Protein AF-V5GIN5-F1 (afdb_monomer_lite)

Radius of gyration: 15.46 Å; chains: 1; bounding box: 40×35×43 Å

Secondary structure (DSSP, 8-state):
------------SS-----TT-SS-SSSS---HHHHTT--SEEE----S-S--SSSTT--EEEEEEEEEEETTEEEEEEEEESSTTSPPEEEEEEEEEEPPTTSSSS---EEEE-

Sequence (115 aa):
MAGQLSTISNMILGAIIIFPEAHSKPVQGNYDASIELGITTRFYLKYRSYRDDHSVRDAKYCVSLLVIHNNFGTREAILRYKSTLASNYINKQVKIRPHHQRGTPGTINNMMSIN

InterPro domains:
  IPR002970 Tick histamine-binding protein [PF02098] (40-114)
  IPR012674 Calycin [G3DSA:2.40.128.20] (26-115)
  IPR012674 Calycin [SSF50814] (20-113)

pLDDT: mean 72.18, std 21.39, range [25.86, 96.5]

Organism: Ixodes ricinus (NCBI:txid34613)

Structure (mmCIF, N/CA/C/O backbone):
data_AF-V5GIN5-F1
#
_entry.id   AF-V5GIN5-F1
#
loop_
_atom_site.group_PDB
_atom_site.id
_atom_site.type_symbol
_atom_site.label_atom_id
_atom_site.label_alt_id
_atom_site.label_comp_id
_atom_site.label_asym_id
_atom_site.label_entity_id
_atom_site.label_seq_id
_atom_site.pdbx_PDB_ins_code
_atom_site.Cartn_x
_atom_site.Cartn_y
_atom_site.Cartn_z
_atom_site.occupancy
_atom_site.B_iso_or_equiv
_atom_site.auth_seq_id
_atom_site.auth_comp_id
_atom_site.auth_asym_id
_atom_site.auth_atom_id
_atom_site.pdbx_PDB_model_num
ATOM 1 N N . MET A 1 1 ? -24.639 24.488 -24.174 1.00 34.97 1 MET A N 1
ATOM 2 C CA . MET A 1 1 ? -24.719 23.016 -24.283 1.00 34.97 1 MET A CA 1
ATOM 3 C C . MET A 1 1 ? -23.342 22.454 -23.966 1.00 34.97 1 MET A C 1
ATOM 5 O O . MET A 1 1 ? -22.496 22.398 -24.844 1.00 34.97 1 MET A O 1
ATOM 9 N N . ALA A 1 2 ? -23.077 22.181 -22.687 1.00 31.59 2 ALA A N 1
ATOM 10 C CA . ALA A 1 2 ? -21.790 21.676 -22.215 1.00 31.59 2 ALA A CA 1
ATOM 11 C C . ALA A 1 2 ? -21.902 20.156 -22.079 1.00 31.59 2 ALA A C 1
ATOM 13 O O . ALA A 1 2 ? -22.651 19.659 -21.239 1.00 31.59 2 ALA A O 1
ATOM 14 N N . GLY A 1 3 ? -21.242 19.447 -22.993 1.00 25.86 3 GLY A N 1
ATOM 15 C CA . GLY A 1 3 ? -21.274 17.996 -23.087 1.00 25.86 3 GLY A CA 1
ATOM 16 C C . GLY A 1 3 ? -20.758 17.330 -21.816 1.00 25.86 3 GLY A C 1
ATOM 17 O O . GLY A 1 3 ? -19.733 17.716 -21.256 1.00 25.86 3 GLY A O 1
ATOM 18 N N . GLN A 1 4 ? -21.498 16.313 -21.388 1.00 34.94 4 GLN A N 1
ATOM 19 C CA . GLN A 1 4 ? -21.103 15.340 -20.385 1.00 34.94 4 GLN A CA 1
ATOM 20 C C . GLN A 1 4 ? -19.725 14.756 -20.722 1.00 34.94 4 GLN A C 1
ATOM 22 O O . GLN A 1 4 ? -19.569 14.073 -21.730 1.00 34.94 4 GLN A O 1
ATOM 27 N N . LEU A 1 5 ? -18.756 14.938 -19.827 1.00 28.38 5 LEU A N 1
ATOM 28 C CA . LEU A 1 5 ? -17.601 14.048 -19.703 1.00 28.38 5 LEU A CA 1
ATOM 29 C C . LEU A 1 5 ? -17.812 13.171 -18.468 1.00 28.38 5 LEU A C 1
ATOM 31 O O . LEU A 1 5 ? -17.149 13.285 -17.442 1.00 28.38 5 LEU A O 1
ATOM 35 N N . SER A 1 6 ? -18.807 12.292 -18.591 1.00 35.41 6 SER A N 1
ATOM 36 C CA . SER A 1 6 ? -18.846 11.026 -17.869 1.00 35.41 6 SER A CA 1
ATOM 37 C C . SER A 1 6 ? -17.748 10.149 -18.459 1.00 35.41 6 SER A C 1
ATOM 39 O O . SER A 1 6 ? -17.949 9.533 -19.506 1.00 35.41 6 SER A O 1
ATOM 41 N N . THR A 1 7 ? -16.556 10.131 -17.863 1.00 29.67 7 THR A N 1
ATOM 42 C CA . THR A 1 7 ? -15.606 9.033 -18.086 1.00 29.67 7 THR A CA 1
ATOM 43 C C . THR A 1 7 ? -14.515 9.004 -17.008 1.00 29.67 7 THR A C 1
ATOM 45 O O . THR A 1 7 ? -13.645 9.862 -16.946 1.00 29.67 7 THR A O 1
ATOM 48 N N . ILE A 1 8 ? -14.540 7.904 -16.248 1.00 30.53 8 ILE A N 1
ATOM 49 C CA . ILE A 1 8 ? -13.395 7.226 -15.618 1.00 30.53 8 ILE A CA 1
ATOM 50 C C . ILE A 1 8 ? -12.957 7.761 -14.244 1.00 30.53 8 ILE A C 1
ATOM 52 O O . ILE A 1 8 ? -12.270 8.764 -14.094 1.00 30.53 8 ILE A O 1
ATOM 56 N N . SER A 1 9 ? -13.312 6.961 -13.236 1.00 30.72 9 SER A N 1
ATOM 57 C CA . SER A 1 9 ? -12.676 6.815 -11.926 1.00 30.72 9 SER A CA 1
ATOM 58 C C . SER A 1 9 ? -11.141 6.953 -11.973 1.00 30.72 9 SER A C 1
ATOM 60 O O . SER A 1 9 ? -10.429 5.966 -12.141 1.00 30.72 9 SER A O 1
ATOM 62 N N . ASN A 1 10 ? -10.630 8.167 -11.760 1.00 32.19 10 ASN A N 1
ATOM 63 C CA . ASN A 1 10 ? -9.223 8.449 -11.458 1.00 32.19 10 ASN A CA 1
ATOM 64 C C . ASN A 1 10 ? -9.063 8.620 -9.941 1.00 32.19 10 ASN A C 1
ATOM 66 O O . ASN A 1 10 ? -8.816 9.715 -9.441 1.00 32.19 10 ASN A O 1
ATOM 70 N N . MET A 1 11 ? -9.261 7.545 -9.182 1.00 37.16 11 MET A N 1
ATOM 71 C CA . MET A 1 11 ? -8.879 7.521 -7.772 1.00 37.16 11 MET A CA 1
ATOM 72 C C . MET A 1 11 ? -7.474 6.951 -7.669 1.00 37.16 11 MET A C 1
ATOM 74 O O . MET A 1 11 ? -7.302 5.746 -7.773 1.00 37.16 11 MET A O 1
ATOM 78 N N . ILE A 1 12 ? -6.497 7.849 -7.546 1.00 41.59 12 ILE A N 1
ATOM 79 C CA . ILE A 1 12 ? -5.364 7.831 -6.604 1.00 41.59 12 ILE A CA 1
ATOM 80 C C . ILE A 1 12 ? -4.649 9.173 -6.831 1.00 41.59 12 ILE A C 1
ATOM 82 O O . ILE A 1 12 ? -3.698 9.308 -7.590 1.00 41.59 12 ILE A O 1
ATOM 86 N N . LEU A 1 13 ? -5.179 10.216 -6.201 1.00 35.31 13 LEU A N 1
ATOM 87 C CA . LEU A 1 13 ? -4.476 11.472 -5.962 1.00 35.31 13 LEU A CA 1
ATOM 88 C C . LEU A 1 13 ? -4.643 11.737 -4.469 1.00 35.31 13 LEU A C 1
ATOM 90 O O . LEU A 1 13 ? -5.718 12.142 -4.037 1.00 35.31 13 LEU A O 1
ATOM 94 N N . GLY A 1 14 ? -3.609 11.436 -3.675 1.00 32.50 14 GLY A N 1
ATOM 95 C CA . GLY A 1 14 ? -3.537 11.955 -2.307 1.00 32.50 14 GLY A CA 1
ATOM 96 C C . GLY A 1 14 ? -3.019 11.060 -1.184 1.00 32.50 14 GLY A C 1
ATOM 97 O O . GLY A 1 14 ? -2.912 11.543 -0.059 1.00 32.50 14 GLY A O 1
ATOM 98 N N . ALA A 1 15 ? -2.677 9.795 -1.421 1.00 39.19 15 ALA A N 1
ATOM 99 C CA . ALA A 1 15 ? -1.990 8.997 -0.406 1.00 39.19 15 ALA A CA 1
ATOM 100 C C . ALA A 1 15 ? -0.494 8.955 -0.728 1.00 39.19 15 ALA A C 1
ATOM 102 O O . ALA A 1 15 ? -0.050 8.130 -1.521 1.00 39.19 15 ALA A O 1
ATOM 103 N N . ILE A 1 16 ? 0.296 9.833 -0.102 1.00 38.84 16 ILE A N 1
ATOM 104 C CA . ILE A 1 16 ? 1.738 9.592 -0.006 1.00 38.84 16 ILE A CA 1
ATOM 105 C C . ILE A 1 16 ? 1.904 8.440 0.992 1.00 38.84 16 ILE A C 1
ATOM 107 O O . ILE A 1 16 ? 2.050 8.659 2.194 1.00 38.84 16 ILE A O 1
ATOM 111 N N . ILE A 1 17 ? 1.842 7.194 0.515 1.00 42.34 17 ILE A N 1
ATOM 112 C CA . ILE A 1 17 ? 2.418 6.081 1.270 1.00 42.34 17 ILE A CA 1
ATOM 113 C C . ILE A 1 17 ? 3.923 6.334 1.230 1.00 42.34 17 ILE A C 1
ATOM 115 O O . ILE A 1 17 ? 4.592 6.003 0.257 1.00 42.34 17 ILE A O 1
ATOM 119 N N . ILE A 1 18 ? 4.446 7.012 2.252 1.00 39.84 18 ILE A N 1
ATOM 120 C CA . ILE A 1 18 ? 5.888 7.134 2.437 1.00 39.84 18 ILE A CA 1
ATOM 121 C C . ILE A 1 18 ? 6.368 5.743 2.836 1.00 39.84 18 ILE A C 1
ATOM 123 O O . ILE A 1 18 ? 6.253 5.338 3.995 1.00 39.84 18 ILE A O 1
ATOM 127 N N . PHE A 1 19 ? 6.862 5.001 1.849 1.00 42.69 19 PHE A N 1
ATOM 128 C CA . PHE A 1 19 ? 7.749 3.874 2.074 1.00 42.69 19 PHE A CA 1
ATOM 129 C C . PHE A 1 19 ? 8.893 4.410 2.964 1.00 42.69 19 PHE A C 1
ATOM 131 O O . PHE A 1 19 ? 9.461 5.452 2.627 1.00 42.69 19 PHE A O 1
ATOM 138 N N . PRO A 1 20 ? 9.189 3.804 4.135 1.00 36.88 20 PRO A N 1
ATOM 139 C CA . PRO A 1 20 ? 10.202 4.302 5.071 1.00 36.88 20 PRO A CA 1
ATOM 140 C C . PRO A 1 20 ? 11.567 4.526 4.414 1.00 36.88 20 PRO A C 1
ATOM 142 O O . PRO A 1 20 ? 12.341 5.353 4.882 1.00 36.88 20 PRO A O 1
ATOM 145 N N . GLU A 1 21 ? 11.805 3.842 3.297 1.00 38.56 21 GLU A N 1
ATOM 146 C CA . GLU A 1 21 ? 12.936 4.019 2.401 1.00 38.56 21 GLU A CA 1
ATOM 147 C C . GLU A 1 21 ? 12.438 4.192 0.961 1.00 38.56 21 GLU A C 1
ATOM 149 O O . GLU A 1 21 ? 12.789 3.423 0.075 1.00 38.56 21 GLU A O 1
ATOM 154 N N . ALA A 1 22 ? 11.602 5.199 0.692 1.00 41.38 22 ALA A N 1
ATOM 155 C CA . ALA A 1 22 ? 11.515 5.715 -0.671 1.00 41.38 22 ALA A CA 1
ATOM 156 C C . ALA A 1 22 ? 12.908 6.266 -1.016 1.00 41.38 22 ALA A C 1
ATOM 158 O O . ALA A 1 22 ? 13.237 7.417 -0.721 1.00 41.38 22 ALA A O 1
ATOM 159 N N . HIS A 1 23 ? 13.761 5.406 -1.577 1.00 41.12 23 HIS A N 1
ATOM 160 C CA . HIS A 1 23 ? 15.145 5.720 -1.925 1.00 41.12 23 HIS A CA 1
ATOM 161 C C . HIS A 1 23 ? 15.231 6.849 -2.962 1.00 41.12 23 HIS A C 1
ATOM 163 O O . HIS A 1 23 ? 16.293 7.438 -3.160 1.00 41.12 23 HIS A O 1
ATOM 169 N N . SER A 1 24 ? 14.112 7.200 -3.596 1.00 38.94 24 SER A N 1
ATOM 170 C CA . SER A 1 24 ? 13.990 8.361 -4.461 1.00 38.94 24 SER A CA 1
ATOM 171 C C . SER A 1 24 ? 13.147 9.445 -3.786 1.00 38.94 24 SER A C 1
ATOM 173 O O . SER A 1 24 ? 11.960 9.290 -3.501 1.00 38.94 24 SER A O 1
ATOM 175 N N . LYS A 1 25 ? 13.785 10.589 -3.522 1.00 37.97 25 LYS A N 1
ATOM 176 C CA . LYS A 1 25 ? 13.081 11.811 -3.128 1.00 37.97 25 LYS A CA 1
ATOM 177 C C . LYS A 1 25 ? 12.005 12.121 -4.188 1.00 37.97 25 LYS A C 1
ATOM 179 O O . LYS A 1 25 ? 12.295 11.990 -5.375 1.00 37.97 25 LYS A O 1
ATOM 184 N N . PRO A 1 26 ? 10.822 12.634 -3.803 1.00 43.75 26 PRO A N 1
ATOM 185 C CA . PRO A 1 26 ? 9.746 13.025 -4.729 1.00 43.75 26 PRO A CA 1
ATOM 186 C C . PRO A 1 26 ? 10.118 14.188 -5.674 1.00 43.75 26 PRO A C 1
ATOM 188 O O . PRO A 1 26 ? 9.297 14.636 -6.471 1.00 43.75 26 PRO A O 1
ATOM 191 N N . VAL A 1 27 ? 11.364 14.665 -5.620 1.00 43.91 27 VAL A N 1
ATOM 192 C CA . VAL A 1 27 ? 11.949 15.596 -6.581 1.00 43.91 27 VAL A CA 1
ATOM 193 C C . VAL A 1 27 ? 12.485 14.786 -7.767 1.00 43.91 27 VAL A C 1
ATOM 195 O O . VAL A 1 27 ? 13.658 14.445 -7.835 1.00 43.91 27 VAL A O 1
ATOM 198 N N . GLN A 1 28 ? 11.555 14.444 -8.658 1.00 49.12 28 GLN A N 1
ATOM 199 C CA . GLN A 1 28 ? 11.713 14.461 -10.114 1.00 49.12 28 GLN A CA 1
ATOM 200 C C . GLN A 1 28 ? 12.954 13.753 -10.700 1.00 49.12 28 GLN A C 1
ATOM 202 O O . GLN A 1 28 ? 14.041 14.314 -10.789 1.00 49.12 28 GLN A O 1
ATOM 207 N N . GLY A 1 29 ? 12.738 12.527 -11.191 1.00 50.41 29 GLY A N 1
ATOM 208 C CA . GLY A 1 29 ? 13.646 11.847 -12.120 1.00 50.41 29 GLY A CA 1
ATOM 209 C C . GLY A 1 29 ? 13.389 10.345 -12.243 1.00 50.41 29 GLY A C 1
ATOM 210 O O . GLY A 1 29 ? 13.075 9.869 -13.327 1.00 50.41 29 GLY A O 1
ATOM 211 N N . ASN A 1 30 ? 13.464 9.608 -11.128 1.00 60.06 30 ASN A N 1
ATOM 212 C CA . ASN A 1 30 ? 13.663 8.149 -11.160 1.00 60.06 30 ASN A CA 1
ATOM 213 C C . ASN A 1 30 ? 12.748 7.347 -10.210 1.00 60.06 30 ASN A C 1
ATOM 215 O O . ASN A 1 30 ? 13.143 6.279 -9.748 1.00 60.06 30 ASN A O 1
ATOM 219 N N . TYR A 1 31 ? 11.551 7.839 -9.869 1.00 73.44 31 TYR A N 1
ATOM 220 C CA . TYR A 1 31 ? 10.610 7.012 -9.101 1.00 73.44 31 TYR A CA 1
ATOM 221 C C . TYR A 1 31 ? 10.042 5.907 -10.001 1.00 73.44 31 TYR A C 1
ATOM 223 O O . TYR A 1 31 ? 9.249 6.190 -10.902 1.00 73.44 31 TYR A O 1
ATOM 231 N N . ASP A 1 32 ? 10.451 4.662 -9.752 1.00 82.25 32 ASP A N 1
ATOM 232 C CA . ASP A 1 32 ? 9.908 3.473 -10.408 1.00 82.25 32 ASP A CA 1
ATOM 233 C C . ASP A 1 32 ? 9.110 2.641 -9.402 1.00 82.25 32 ASP A C 1
ATOM 235 O O . ASP A 1 32 ? 9.645 1.888 -8.584 1.00 82.25 32 ASP A O 1
ATOM 239 N N . ALA A 1 33 ? 7.792 2.748 -9.510 1.00 84.56 33 ALA A N 1
ATOM 240 C CA . ALA A 1 33 ? 6.830 1.989 -8.733 1.00 84.56 33 ALA A CA 1
ATOM 241 C C . ALA A 1 33 ? 7.026 0.469 -8.865 1.00 84.56 33 ALA A C 1
ATOM 243 O O . ALA A 1 33 ? 6.679 -0.287 -7.957 1.00 84.56 33 ALA A O 1
ATOM 244 N N . SER A 1 34 ? 7.580 -0.004 -9.983 1.00 84.19 34 SER A N 1
ATOM 245 C CA . SER A 1 34 ? 7.845 -1.428 -10.211 1.00 84.19 34 SER A CA 1
ATOM 246 C C . SER A 1 34 ? 8.942 -1.954 -9.285 1.00 84.19 34 SER A C 1
ATOM 248 O O . SER A 1 34 ? 8.850 -3.106 -8.849 1.00 84.19 34 SER A O 1
ATOM 250 N N . ILE A 1 35 ? 9.946 -1.116 -8.992 1.00 82.88 35 ILE A N 1
ATOM 251 C CA . ILE A 1 35 ? 11.056 -1.415 -8.078 1.00 82.88 35 ILE A CA 1
ATOM 252 C C . ILE A 1 35 ? 10.562 -1.369 -6.633 1.00 82.88 35 ILE A C 1
ATOM 254 O O . ILE A 1 35 ? 10.781 -2.321 -5.889 1.00 82.88 35 ILE A O 1
ATOM 258 N N . GLU A 1 36 ? 9.827 -0.320 -6.258 1.00 82.62 36 GLU A N 1
ATOM 259 C CA . GLU A 1 36 ? 9.280 -0.162 -4.900 1.00 82.62 36 GLU A CA 1
ATOM 260 C C . GLU A 1 36 ? 8.346 -1.323 -4.519 1.00 82.62 36 GLU A C 1
ATOM 262 O O . GLU A 1 36 ? 8.414 -1.869 -3.419 1.00 82.62 36 GLU A O 1
ATOM 267 N N . LEU A 1 37 ? 7.523 -1.797 -5.463 1.00 83.44 37 LEU A N 1
ATOM 268 C CA . LEU A 1 37 ? 6.682 -2.983 -5.263 1.00 83.44 37 LEU A CA 1
ATOM 269 C C . LEU A 1 37 ? 7.450 -4.314 -5.313 1.00 83.44 37 LEU A C 1
ATOM 271 O O . LEU A 1 37 ? 6.855 -5.375 -5.122 1.00 83.44 37 LEU A O 1
ATOM 275 N N . GLY A 1 38 ? 8.748 -4.293 -5.609 1.00 81.62 38 GLY A N 1
ATOM 276 C CA . GLY A 1 38 ? 9.630 -5.446 -5.452 1.00 81.62 38 GLY A CA 1
ATOM 277 C C . GLY A 1 38 ? 9.978 -5.732 -3.991 1.00 81.62 38 GLY A C 1
ATOM 278 O O . GLY A 1 38 ? 10.399 -6.844 -3.679 1.00 81.62 38 GLY A O 1
ATOM 279 N N . ILE A 1 39 ? 9.779 -4.765 -3.091 1.00 81.69 39 ILE A N 1
ATOM 280 C CA . ILE A 1 39 ? 10.126 -4.904 -1.680 1.00 81.69 39 ILE A CA 1
ATOM 281 C C . ILE A 1 39 ? 9.009 -5.658 -0.946 1.00 81.69 39 ILE A C 1
ATOM 283 O O . ILE A 1 39 ? 7.866 -5.211 -0.868 1.00 81.69 39 ILE A O 1
ATOM 287 N N . THR A 1 40 ? 9.345 -6.809 -0.364 1.00 82.69 40 THR A N 1
ATOM 288 C CA . THR A 1 40 ? 8.391 -7.715 0.305 1.00 82.69 40 THR A CA 1
ATOM 289 C C . THR A 1 40 ? 8.258 -7.453 1.808 1.00 82.69 40 THR A C 1
ATOM 291 O O . THR A 1 40 ? 7.924 -8.352 2.582 1.00 82.69 40 THR A O 1
ATOM 294 N N . THR A 1 41 ? 8.554 -6.233 2.257 1.00 84.94 41 THR A N 1
ATOM 295 C CA . THR A 1 41 ? 8.385 -5.818 3.655 1.00 84.94 41 THR A CA 1
ATOM 296 C C . THR A 1 41 ? 7.036 -5.125 3.854 1.00 84.94 41 THR A C 1
ATOM 298 O O . THR A 1 41 ? 6.316 -4.809 2.903 1.00 84.94 41 THR A O 1
ATOM 301 N N . ARG A 1 42 ? 6.631 -4.940 5.118 1.00 88.06 42 ARG A N 1
ATOM 302 C CA . ARG A 1 42 ? 5.372 -4.264 5.444 1.00 88.06 42 ARG A CA 1
ATOM 303 C C . ARG A 1 42 ? 5.584 -2.757 5.544 1.00 88.06 42 ARG A C 1
ATOM 305 O O . ARG A 1 42 ? 6.301 -2.284 6.422 1.00 88.06 42 ARG A O 1
ATOM 312 N N . PHE A 1 43 ? 4.860 -2.020 4.716 1.00 85.88 43 PHE A N 1
ATOM 313 C CA . PHE A 1 43 ? 4.835 -0.565 4.679 1.00 85.88 43 PHE A CA 1
ATOM 314 C C . PHE A 1 43 ? 3.674 -0.017 5.496 1.00 85.88 43 PHE A C 1
ATOM 316 O O . PHE A 1 43 ? 2.569 -0.548 5.432 1.00 85.88 43 PHE A O 1
ATOM 323 N N . TYR A 1 44 ? 3.907 1.047 6.261 1.00 86.50 44 TYR A N 1
ATOM 324 C CA . TYR A 1 44 ? 2.901 1.660 7.128 1.00 86.50 44 TYR A CA 1
ATOM 325 C C . TYR A 1 44 ? 2.619 3.088 6.677 1.00 86.50 44 TYR A C 1
ATOM 327 O O . TYR A 1 44 ? 3.538 3.888 6.508 1.00 86.50 44 TYR A O 1
ATOM 335 N N . LEU A 1 45 ? 1.340 3.427 6.523 1.00 85.19 45 LEU A N 1
ATOM 336 C CA . LEU A 1 45 ? 0.930 4.786 6.200 1.00 85.19 45 LEU A CA 1
ATOM 337 C C . LEU A 1 45 ? 1.083 5.667 7.443 1.00 85.19 45 LEU A C 1
ATOM 339 O O . LEU A 1 45 ? 0.264 5.608 8.362 1.00 85.19 45 LEU A O 1
ATOM 343 N N . LYS A 1 46 ? 2.142 6.479 7.469 1.00 81.94 46 LYS A N 1
ATOM 344 C CA . LYS A 1 46 ? 2.434 7.382 8.590 1.00 81.94 46 LYS A CA 1
ATOM 345 C C . LYS A 1 46 ? 1.705 8.720 8.480 1.00 81.94 46 LYS A C 1
ATOM 347 O O . LYS A 1 46 ? 1.215 9.233 9.481 1.00 81.94 46 LYS A O 1
ATOM 352 N N . TYR A 1 47 ? 1.617 9.264 7.268 1.00 76.56 47 TYR A N 1
ATOM 353 C CA . TYR A 1 47 ? 1.020 10.571 7.002 1.00 76.56 47 TYR A CA 1
ATOM 354 C C . TYR A 1 47 ? 0.116 10.503 5.775 1.00 76.56 47 TYR A C 1
ATOM 356 O O . TYR A 1 47 ? 0.418 9.799 4.817 1.00 76.56 47 TYR A O 1
ATOM 364 N N . ARG A 1 48 ? -0.986 11.252 5.797 1.00 76.56 48 ARG A N 1
ATOM 365 C CA . ARG A 1 48 ? -1.877 11.452 4.649 1.00 76.56 48 ARG A CA 1
ATOM 366 C C . ARG A 1 48 ? -2.546 12.814 4.763 1.00 76.56 48 ARG A C 1
ATOM 368 O O . ARG A 1 48 ? -2.855 13.247 5.870 1.00 76.56 48 ARG A O 1
ATOM 375 N N . SER A 1 49 ? -2.784 13.468 3.634 1.00 76.50 49 SER A N 1
ATOM 376 C CA . SER A 1 49 ? -3.492 14.753 3.584 1.00 76.50 49 SER A CA 1
ATOM 377 C C . SER A 1 49 ? -5.014 14.593 3.547 1.00 76.50 49 SER A C 1
ATOM 379 O O . SER A 1 49 ? -5.731 15.519 3.914 1.00 76.50 49 SER A O 1
ATOM 381 N N . TYR A 1 50 ? -5.519 13.421 3.148 1.00 74.06 50 TYR A N 1
ATOM 382 C CA . TYR A 1 50 ? -6.952 13.132 3.053 1.00 74.06 50 TYR A CA 1
ATOM 383 C C . TYR A 1 50 ? -7.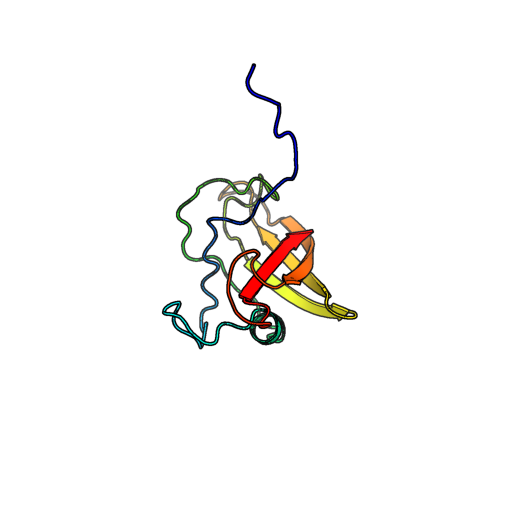378 12.096 4.089 1.00 74.06 50 TYR A C 1
ATOM 385 O O . TYR A 1 50 ? -6.669 11.125 4.349 1.00 74.06 50 TYR A O 1
ATOM 393 N N . ARG A 1 51 ? -8.550 12.306 4.696 1.00 69.75 51 ARG A N 1
ATOM 394 C CA . ARG A 1 51 ? -9.048 11.457 5.787 1.00 69.75 51 ARG A CA 1
ATOM 395 C C . ARG A 1 51 ? -9.650 10.141 5.303 1.00 69.75 51 ARG A C 1
ATOM 397 O O . ARG A 1 51 ? -9.540 9.144 6.014 1.00 69.75 51 ARG A O 1
ATOM 404 N N . ASP A 1 52 ? -10.274 10.133 4.136 1.00 71.62 52 ASP A N 1
ATOM 405 C CA . ASP A 1 52 ? -10.996 8.974 3.625 1.00 71.62 52 ASP A CA 1
ATOM 406 C C . ASP A 1 52 ? -10.442 8.582 2.255 1.00 71.62 52 ASP A C 1
ATOM 408 O O . ASP A 1 52 ? -10.218 9.433 1.395 1.00 71.62 52 ASP A O 1
ATOM 412 N N . ASP A 1 53 ? -10.207 7.284 2.074 1.00 72.12 53 ASP A N 1
ATOM 413 C CA . ASP A 1 53 ? -9.862 6.706 0.781 1.00 72.12 53 ASP A CA 1
ATOM 414 C C . ASP A 1 53 ? -11.156 6.253 0.103 1.00 72.12 53 ASP A C 1
ATOM 416 O O . ASP A 1 53 ? -11.956 5.520 0.683 1.00 72.12 53 ASP A O 1
ATOM 420 N N . HIS A 1 54 ? -11.403 6.702 -1.120 1.00 69.44 54 HIS A N 1
ATOM 421 C CA . HIS A 1 54 ? -12.645 6.360 -1.799 1.00 69.44 54 HIS A CA 1
ATOM 422 C C . HIS A 1 54 ? -12.704 4.898 -2.279 1.00 69.44 54 HIS A C 1
ATOM 424 O O . HIS A 1 54 ? -13.803 4.357 -2.395 1.00 69.44 54 HIS A O 1
ATOM 430 N N . SER A 1 55 ? -11.555 4.269 -2.538 1.00 69.69 55 SER A N 1
ATOM 431 C CA . SER A 1 55 ? -11.446 2.872 -2.978 1.00 69.69 55 SER A CA 1
ATOM 432 C C . SER A 1 55 ? -11.533 1.890 -1.805 1.00 69.69 55 SER A C 1
ATOM 434 O O . SER A 1 55 ? -12.070 0.788 -1.940 1.00 69.69 55 SER A O 1
ATOM 436 N N . VAL A 1 56 ? -11.069 2.309 -0.621 1.00 74.12 56 VAL A N 1
ATOM 437 C CA . VAL A 1 56 ? -11.154 1.533 0.624 1.00 74.12 56 VAL A CA 1
ATOM 438 C C . VAL A 1 56 ? -11.621 2.433 1.769 1.00 74.12 56 VAL A C 1
ATOM 440 O O . VAL A 1 56 ? -10.851 2.808 2.652 1.00 74.12 56 VAL A O 1
ATOM 443 N N . ARG A 1 57 ? -12.919 2.758 1.770 1.00 76.44 57 ARG A N 1
ATOM 444 C CA . ARG A 1 57 ? -13.551 3.707 2.715 1.00 76.44 57 ARG A CA 1
ATOM 445 C C . ARG A 1 57 ? -13.311 3.397 4.192 1.00 76.44 57 ARG A C 1
ATOM 447 O O . ARG A 1 57 ? -13.263 4.309 5.017 1.00 76.44 57 ARG A O 1
ATOM 454 N N . ASP A 1 58 ? -13.123 2.125 4.516 1.00 82.50 58 ASP A N 1
ATOM 455 C CA . ASP A 1 58 ? -12.914 1.672 5.888 1.00 82.50 58 ASP A CA 1
ATOM 456 C C . ASP A 1 58 ? -11.442 1.727 6.326 1.00 82.50 58 ASP A C 1
ATOM 458 O O . ASP A 1 58 ? -11.155 1.557 7.509 1.00 82.50 58 ASP A O 1
ATOM 462 N N . ALA A 1 59 ? -10.492 1.994 5.422 1.00 85.44 59 ALA A N 1
ATOM 463 C CA . ALA A 1 59 ? -9.064 2.089 5.734 1.00 85.44 59 ALA A CA 1
ATOM 464 C C . ALA A 1 59 ? -8.706 3.430 6.398 1.00 85.44 59 ALA A C 1
ATOM 466 O O . ALA A 1 59 ? -7.945 4.252 5.879 1.00 85.44 59 ALA A O 1
ATOM 467 N N . LYS A 1 60 ? -9.275 3.679 7.582 1.00 83.94 60 LYS A N 1
ATOM 468 C CA . LYS A 1 60 ? -9.120 4.954 8.291 1.00 83.94 60 LYS A CA 1
ATOM 469 C C . LYS A 1 60 ? -7.908 4.985 9.212 1.00 83.94 60 LYS A C 1
ATOM 471 O O . LYS A 1 60 ? -7.265 6.028 9.298 1.00 83.94 60 LYS A O 1
ATOM 476 N N . TYR A 1 61 ? -7.589 3.880 9.879 1.00 88.00 61 TYR A N 1
ATOM 477 C CA . TYR A 1 61 ? -6.548 3.827 10.906 1.00 88.00 61 TYR A CA 1
ATOM 478 C C . TYR A 1 61 ? -5.606 2.641 10.713 1.00 88.00 61 TYR A C 1
ATOM 480 O O . TYR A 1 61 ? -5.987 1.616 10.149 1.00 88.00 61 TYR A O 1
ATOM 488 N N . CYS A 1 62 ? -4.373 2.785 11.215 1.00 90.00 62 CYS A N 1
ATOM 489 C CA . CYS A 1 62 ? -3.347 1.733 11.237 1.00 90.00 62 CYS A CA 1
ATOM 490 C C . CYS A 1 62 ? -3.149 1.044 9.873 1.00 90.00 62 CYS A C 1
ATOM 492 O O . CYS A 1 62 ? -2.992 -0.176 9.806 1.00 90.00 62 CYS A O 1
ATOM 494 N N . VAL A 1 63 ? -3.211 1.828 8.792 1.00 90.19 63 VAL A N 1
ATOM 495 C CA . VAL A 1 63 ? -3.146 1.318 7.422 1.00 90.19 63 VAL A CA 1
ATOM 496 C C . VAL A 1 63 ? -1.724 0.852 7.123 1.00 90.19 63 VAL A C 1
ATOM 498 O O . VAL A 1 63 ? -0.757 1.586 7.324 1.00 90.19 63 VAL A O 1
ATOM 501 N N . SER A 1 64 ? -1.599 -0.377 6.638 1.00 91.19 64 SER A N 1
ATOM 502 C CA . SER A 1 64 ? -0.336 -0.962 6.203 1.00 91.19 64 SER A CA 1
ATOM 503 C C . SER A 1 64 ? -0.529 -1.853 4.986 1.00 91.19 64 SER A C 1
ATOM 505 O O . SER A 1 64 ? -1.607 -2.408 4.781 1.00 91.19 64 SER A O 1
ATOM 507 N N . LEU A 1 65 ? 0.530 -2.021 4.208 1.00 91.81 65 LEU A N 1
ATOM 508 C CA . LEU A 1 65 ? 0.551 -2.793 2.978 1.00 91.81 65 LEU A CA 1
ATOM 509 C C . LEU A 1 65 ? 1.733 -3.760 3.005 1.00 91.81 65 LEU A C 1
ATOM 511 O O . LEU A 1 65 ? 2.841 -3.367 3.352 1.00 91.81 65 LEU A O 1
ATOM 515 N N . LEU A 1 66 ? 1.507 -5.019 2.650 1.00 90.81 66 LEU A N 1
ATOM 516 C CA . LEU A 1 66 ? 2.561 -6.022 2.500 1.00 90.81 66 LEU A CA 1
ATOM 517 C C . LEU A 1 66 ? 2.451 -6.650 1.118 1.00 90.81 66 LEU A C 1
ATOM 519 O O . LEU A 1 66 ? 1.447 -7.304 0.848 1.00 90.81 66 LEU A O 1
ATOM 523 N N . VAL A 1 67 ? 3.464 -6.481 0.271 1.00 89.12 67 VAL A N 1
ATOM 524 C CA . VAL A 1 67 ? 3.521 -7.162 -1.029 1.00 89.12 67 VAL A CA 1
ATOM 525 C C . VAL A 1 67 ? 3.938 -8.617 -0.813 1.00 89.12 67 VAL A C 1
ATOM 527 O O . VAL A 1 67 ? 4.920 -8.885 -0.127 1.00 89.12 67 VAL A O 1
ATOM 530 N N . ILE A 1 68 ? 3.171 -9.551 -1.375 1.00 88.25 68 ILE A N 1
ATOM 531 C CA . ILE A 1 68 ? 3.357 -10.997 -1.190 1.00 88.25 68 ILE A CA 1
ATOM 532 C C . ILE A 1 68 ? 3.983 -11.631 -2.430 1.00 88.25 68 ILE A C 1
ATOM 534 O O . ILE A 1 68 ? 4.903 -12.437 -2.319 1.00 88.25 68 ILE A O 1
ATOM 538 N N . HIS A 1 69 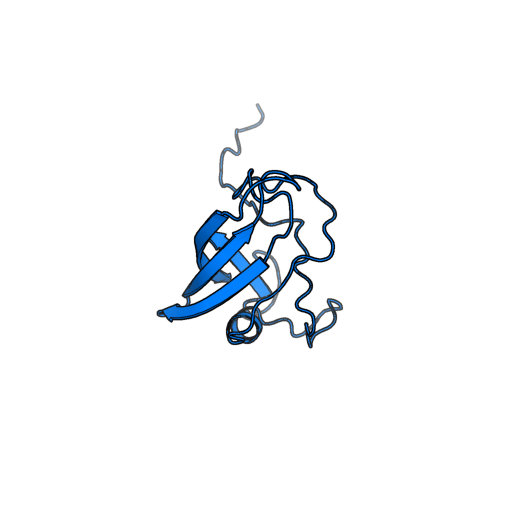? 3.454 -11.316 -3.616 1.00 80.81 69 HIS A N 1
ATOM 539 C CA . HIS A 1 69 ? 3.787 -12.061 -4.827 1.00 80.81 69 HIS A CA 1
ATOM 540 C C . HIS A 1 69 ? 3.761 -11.198 -6.090 1.00 80.81 69 HIS A C 1
ATOM 542 O O . HIS A 1 69 ? 3.052 -10.192 -6.167 1.00 80.81 69 HIS A O 1
ATOM 548 N N . ASN A 1 70 ? 4.537 -11.615 -7.093 1.00 75.00 70 ASN A N 1
ATOM 549 C CA . ASN A 1 70 ? 4.564 -11.012 -8.420 1.00 75.00 70 ASN A CA 1
ATOM 550 C C . ASN A 1 70 ? 3.806 -11.882 -9.411 1.00 75.00 70 ASN A C 1
ATOM 552 O O . ASN A 1 70 ? 4.143 -13.048 -9.568 1.00 75.00 70 ASN A O 1
ATOM 556 N N . ASN A 1 71 ? 2.859 -11.306 -10.137 1.00 72.38 71 ASN A N 1
ATOM 557 C CA . ASN A 1 71 ? 2.174 -12.002 -11.209 1.00 72.38 71 ASN A CA 1
ATOM 558 C C . ASN A 1 71 ? 2.101 -11.102 -12.448 1.00 72.38 71 ASN A C 1
ATOM 560 O O . ASN A 1 71 ? 1.275 -10.193 -12.509 1.00 72.38 71 ASN A O 1
ATOM 564 N N . PHE A 1 72 ? 3.014 -11.326 -13.403 1.00 70.06 72 PHE A N 1
ATOM 565 C CA . PHE A 1 72 ? 3.061 -10.692 -14.732 1.00 70.06 72 PHE A CA 1
ATOM 566 C C . PHE A 1 72 ? 2.618 -9.214 -14.764 1.00 70.06 72 PHE A C 1
ATOM 568 O O . PHE A 1 72 ? 1.593 -8.856 -15.343 1.00 70.06 72 PHE A O 1
ATOM 575 N N . GLY A 1 73 ? 3.388 -8.332 -14.118 1.00 74.94 73 GLY A N 1
ATOM 576 C CA . GLY A 1 73 ? 3.125 -6.885 -14.124 1.00 74.94 73 GLY A CA 1
ATOM 577 C C . GLY A 1 73 ? 2.042 -6.421 -13.143 1.00 74.94 73 GLY A C 1
ATOM 578 O O . GLY A 1 73 ? 1.707 -5.241 -13.120 1.00 74.94 73 GLY A O 1
ATOM 579 N N . THR A 1 74 ? 1.519 -7.323 -12.311 1.00 83.88 74 THR A N 1
ATOM 580 C CA . THR A 1 74 ? 0.654 -7.026 -11.163 1.00 83.88 74 THR A CA 1
ATOM 581 C C . THR A 1 74 ? 1.261 -7.638 -9.903 1.00 83.88 74 THR A C 1
ATOM 583 O O . THR A 1 74 ? 1.930 -8.667 -9.947 1.00 83.88 74 THR A O 1
ATOM 586 N N . ARG A 1 75 ? 1.047 -7.003 -8.757 1.00 86.75 75 ARG A N 1
ATOM 587 C CA . ARG A 1 75 ? 1.591 -7.411 -7.462 1.00 86.75 75 ARG A CA 1
ATOM 588 C C . ARG A 1 75 ? 0.439 -7.730 -6.532 1.00 86.75 75 ARG A C 1
ATOM 590 O O . ARG A 1 75 ? -0.462 -6.913 -6.373 1.00 86.75 75 ARG A O 1
ATOM 597 N N . GLU A 1 76 ? 0.450 -8.905 -5.927 1.00 91.25 76 GLU A N 1
ATOM 598 C CA . GLU A 1 76 ? -0.520 -9.226 -4.885 1.00 91.25 76 GLU A CA 1
ATOM 599 C C . GLU A 1 76 ? -0.024 -8.699 -3.547 1.00 91.25 76 GLU A C 1
ATOM 601 O O . GLU A 1 76 ? 1.147 -8.872 -3.200 1.00 91.25 76 GLU A O 1
ATOM 606 N N . ALA A 1 77 ? -0.910 -8.056 -2.793 1.00 90.50 77 ALA A N 1
ATOM 607 C CA . ALA A 1 77 ? -0.574 -7.471 -1.508 1.00 90.50 77 ALA A CA 1
ATOM 608 C C . ALA A 1 77 ? -1.688 -7.669 -0.473 1.00 90.50 77 ALA A C 1
ATOM 610 O O . ALA A 1 77 ? -2.864 -7.785 -0.811 1.00 90.50 77 ALA A O 1
ATOM 611 N N . ILE A 1 78 ? -1.316 -7.666 0.807 1.00 93.12 78 ILE A N 1
ATOM 612 C CA . ILE A 1 78 ? -2.248 -7.594 1.934 1.00 93.12 78 ILE A CA 1
ATOM 613 C C . ILE A 1 78 ? -2.317 -6.150 2.411 1.00 93.12 78 ILE A C 1
ATOM 615 O O . ILE A 1 78 ? -1.373 -5.648 3.030 1.00 93.12 78 ILE A O 1
ATOM 619 N N . LEU A 1 79 ? -3.463 -5.514 2.193 1.00 92.31 79 LEU A N 1
ATOM 620 C CA . LEU A 1 79 ? -3.829 -4.271 2.849 1.00 92.31 79 LEU A CA 1
ATOM 621 C C . LEU A 1 79 ? -4.425 -4.596 4.221 1.00 92.31 79 LEU A C 1
ATOM 623 O O . LEU A 1 79 ? -5.420 -5.309 4.326 1.00 92.31 79 LEU A O 1
ATOM 627 N N . ARG A 1 80 ? -3.828 -4.064 5.284 1.00 94.00 80 ARG A N 1
ATOM 628 C CA . ARG A 1 80 ? -4.304 -4.227 6.659 1.00 94.00 80 ARG A CA 1
ATOM 629 C C . ARG A 1 80 ? -4.648 -2.873 7.250 1.00 94.00 80 ARG A C 1
ATOM 631 O O . ARG A 1 80 ? -3.826 -1.966 7.187 1.00 94.00 80 ARG A O 1
ATOM 638 N N . TYR A 1 81 ? -5.824 -2.748 7.849 1.00 92.62 81 TYR A N 1
ATOM 639 C CA . TYR A 1 81 ? -6.299 -1.488 8.420 1.00 92.62 81 TYR A CA 1
ATOM 640 C C . TYR A 1 81 ? -7.301 -1.709 9.554 1.00 92.62 81 TYR A C 1
ATOM 642 O O . TYR A 1 81 ? -7.718 -2.832 9.833 1.00 92.62 81 TYR A O 1
ATOM 650 N N . LYS A 1 82 ? -7.695 -0.617 10.205 1.00 93.12 82 LYS A N 1
ATOM 651 C CA . LYS A 1 82 ? -8.807 -0.541 11.149 1.00 93.12 82 LYS A CA 1
ATOM 652 C C . LYS A 1 82 ? -9.805 0.535 10.709 1.00 93.12 82 LYS A C 1
ATOM 654 O O . LYS A 1 82 ? -9.390 1.612 10.272 1.00 93.12 82 LYS A O 1
ATOM 659 N N . SER A 1 83 ? -11.101 0.269 10.870 1.00 90.06 83 SER A N 1
ATOM 660 C CA . SER A 1 83 ? -12.169 1.241 10.586 1.00 90.06 83 SER A CA 1
ATOM 661 C C . SER A 1 83 ? -12.289 2.309 11.672 1.00 90.06 83 SER A C 1
ATOM 663 O O . SER A 1 83 ? -12.558 3.474 11.375 1.00 90.06 83 SER A O 1
ATOM 665 N N . THR A 1 84 ? -12.000 1.945 12.924 1.00 90.69 84 THR A N 1
ATOM 666 C CA . THR A 1 84 ? -11.874 2.857 14.070 1.00 90.69 84 THR A CA 1
ATOM 667 C C . THR A 1 84 ? -10.634 2.495 14.889 1.00 90.69 84 THR A C 1
ATOM 669 O O . THR A 1 84 ? -10.112 1.392 14.773 1.00 90.69 84 THR A O 1
ATOM 672 N N . LEU A 1 85 ? -10.139 3.384 15.755 1.00 90.25 85 LEU A N 1
ATOM 673 C CA . LEU A 1 85 ? -8.963 3.077 16.591 1.00 90.25 85 LEU A CA 1
ATOM 674 C C . LEU A 1 85 ? -9.159 1.822 17.470 1.00 90.25 85 LEU A C 1
ATOM 676 O O . LEU A 1 85 ? -8.228 1.029 17.647 1.00 90.25 85 LEU A O 1
ATOM 680 N N . ALA A 1 86 ? -10.384 1.621 17.963 1.00 94.62 86 ALA A N 1
ATOM 681 C CA . ALA A 1 86 ? -10.756 0.509 18.832 1.00 94.62 86 ALA A CA 1
ATOM 682 C C . ALA A 1 86 ? -11.115 -0.781 18.073 1.00 94.62 86 ALA A C 1
ATOM 684 O O . ALA A 1 86 ? -11.156 -1.843 18.687 1.00 94.62 86 ALA A O 1
ATOM 685 N N . SER A 1 87 ? -11.362 -0.725 16.759 1.00 94.62 87 SER A N 1
ATOM 686 C CA . SER A 1 87 ? -11.790 -1.910 16.011 1.00 94.62 87 SER A CA 1
ATOM 687 C C . SER A 1 87 ? -10.684 -2.961 15.905 1.00 94.62 87 SER A C 1
ATOM 689 O O . SER A 1 87 ? -9.487 -2.675 16.037 1.00 94.62 87 SER A O 1
ATOM 691 N N . ASN A 1 88 ? -11.089 -4.186 15.579 1.00 96.50 88 ASN A N 1
ATOM 692 C CA . ASN A 1 88 ? -10.162 -5.215 15.128 1.00 96.50 88 ASN A CA 1
ATOM 693 C C . ASN A 1 88 ? -9.532 -4.835 13.784 1.00 96.50 88 ASN A C 1
ATOM 695 O O . ASN A 1 88 ? -10.033 -3.973 13.053 1.00 96.50 88 ASN A O 1
ATOM 699 N N . TYR A 1 89 ? -8.408 -5.481 13.481 1.00 95.19 89 TYR A N 1
ATOM 700 C CA . TYR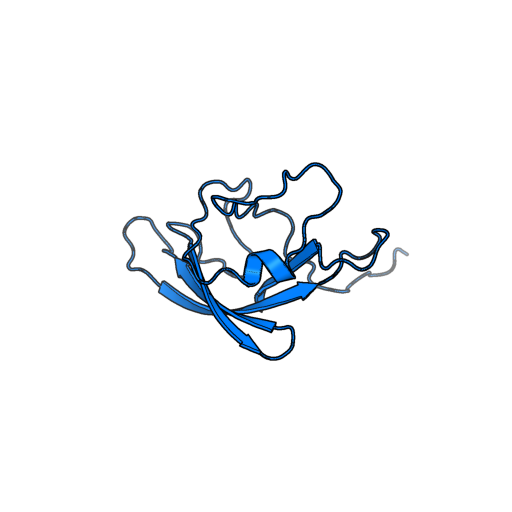 A 1 89 ? -7.765 -5.351 12.182 1.00 95.19 89 TYR A CA 1
ATOM 701 C C . TYR A 1 89 ? -8.548 -6.103 11.112 1.00 95.19 89 TYR A C 1
ATOM 703 O O . TYR A 1 89 ? -8.933 -7.253 11.305 1.00 95.19 89 TYR A O 1
ATOM 711 N N . ILE A 1 90 ? -8.698 -5.458 9.964 1.00 95.06 90 ILE A N 1
ATOM 712 C CA . ILE A 1 90 ? -9.228 -6.033 8.737 1.00 95.06 90 ILE A CA 1
ATOM 713 C C . ILE A 1 90 ? -8.043 -6.259 7.803 1.00 95.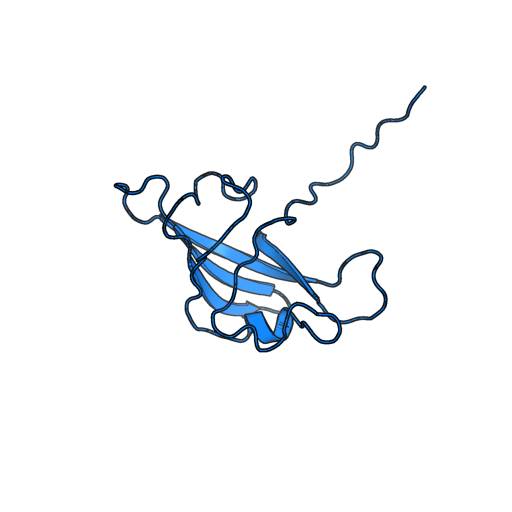06 90 ILE A C 1
ATOM 715 O O . ILE A 1 90 ? -7.215 -5.364 7.628 1.00 95.06 90 ILE A O 1
ATOM 719 N N . ASN A 1 91 ? -7.962 -7.452 7.218 1.00 94.38 91 ASN A N 1
ATOM 720 C CA . ASN A 1 91 ? -7.000 -7.786 6.174 1.00 94.38 91 ASN A CA 1
ATOM 721 C C . ASN A 1 91 ? -7.761 -7.973 4.863 1.00 94.38 91 ASN A C 1
ATOM 723 O O . ASN A 1 91 ? -8.709 -8.753 4.806 1.00 94.38 91 ASN A O 1
ATOM 727 N N . LYS A 1 92 ? -7.331 -7.279 3.814 1.00 90.56 92 LYS A N 1
ATOM 728 C CA . LYS A 1 92 ? -7.885 -7.377 2.468 1.00 90.56 92 LYS A CA 1
ATOM 729 C C . LYS A 1 92 ? -6.755 -7.698 1.498 1.00 90.56 92 LYS A C 1
ATOM 731 O O . LYS A 1 92 ? -5.751 -6.988 1.470 1.00 90.56 92 LYS A O 1
ATOM 736 N N . GLN A 1 93 ? -6.914 -8.755 0.710 1.00 91.25 93 GLN A N 1
ATOM 737 C CA . GLN A 1 93 ? -6.019 -9.014 -0.413 1.00 91.25 93 GLN A CA 1
ATOM 738 C C . GLN A 1 93 ? -6.371 -8.051 -1.548 1.00 91.25 93 GLN A C 1
ATOM 740 O O . GLN A 1 93 ? -7.544 -7.873 -1.875 1.00 91.25 93 GLN A O 1
ATOM 745 N N . VAL A 1 94 ? -5.357 -7.403 -2.107 1.00 87.62 94 VAL A N 1
ATOM 746 C CA . VAL A 1 94 ? -5.493 -6.417 -3.179 1.00 87.62 94 VAL A CA 1
ATOM 747 C C . VAL A 1 94 ? -4.480 -6.695 -4.277 1.00 87.62 94 VAL A C 1
ATOM 749 O O . VAL A 1 94 ? -3.434 -7.309 -4.038 1.00 87.62 94 VAL A O 1
ATOM 752 N N . LYS A 1 95 ? -4.780 -6.219 -5.484 1.00 90.00 95 LYS A N 1
ATOM 753 C CA . LYS A 1 95 ? -3.864 -6.276 -6.622 1.00 90.00 95 LYS A CA 1
ATOM 754 C C . LYS A 1 95 ? -3.349 -4.882 -6.925 1.00 90.00 95 LYS A C 1
ATOM 756 O O . LYS A 1 95 ? -4.126 -3.956 -7.116 1.00 90.00 95 LYS A O 1
ATOM 761 N N . ILE A 1 96 ? -2.034 -4.734 -6.996 1.00 88.19 96 ILE A N 1
ATOM 762 C CA . ILE A 1 96 ? -1.373 -3.465 -7.280 1.00 88.19 96 ILE A CA 1
ATOM 763 C C . ILE A 1 96 ? -0.733 -3.540 -8.650 1.00 88.19 96 ILE A C 1
ATOM 765 O O . ILE A 1 96 ? 0.077 -4.426 -8.921 1.00 88.19 96 ILE A O 1
ATOM 769 N N . ARG A 1 97 ? -1.076 -2.593 -9.515 1.00 89.31 97 ARG A N 1
ATOM 770 C CA . ARG A 1 97 ? -0.497 -2.490 -10.848 1.00 89.31 97 ARG A CA 1
ATOM 771 C C . ARG A 1 97 ? 0.330 -1.207 -10.961 1.00 89.31 97 ARG A C 1
ATOM 773 O O . ARG A 1 97 ? -0.250 -0.119 -10.874 1.00 89.31 97 ARG A O 1
ATOM 780 N N . PRO A 1 98 ? 1.658 -1.305 -11.151 1.00 88.62 98 PRO A N 1
ATOM 781 C CA . PRO A 1 98 ? 2.457 -0.155 -11.539 1.00 88.62 98 PRO A CA 1
ATOM 782 C C . PRO A 1 98 ? 2.067 0.277 -12.959 1.00 88.62 98 PRO A C 1
ATOM 784 O O . PRO A 1 98 ? 1.787 -0.558 -13.823 1.00 88.62 98 PRO A O 1
ATOM 787 N N . HIS A 1 99 ? 2.000 1.582 -13.193 1.00 85.69 99 HIS A N 1
ATOM 788 C CA . HIS A 1 99 ? 1.686 2.150 -14.499 1.00 85.69 99 HIS A CA 1
ATOM 789 C C . HIS A 1 99 ? 2.351 3.513 -14.687 1.00 85.69 99 HIS A C 1
ATOM 791 O O . HIS A 1 99 ? 2.717 4.191 -13.726 1.00 85.69 99 HIS A O 1
ATOM 797 N N . HIS A 1 100 ? 2.493 3.914 -15.946 1.00 85.31 100 HIS A N 1
ATOM 798 C CA . HIS A 1 100 ? 2.977 5.235 -16.313 1.00 85.31 100 HIS A CA 1
ATOM 799 C C . HIS A 1 100 ? 1.869 6.290 -16.190 1.00 85.31 100 HIS A C 1
ATOM 801 O O . HIS A 1 100 ? 0.735 6.074 -16.635 1.00 85.31 100 HIS A O 1
ATOM 807 N N . GLN A 1 101 ? 2.202 7.446 -15.620 1.00 83.50 101 GLN A N 1
ATOM 808 C CA . GLN A 1 101 ? 1.300 8.585 -15.537 1.00 83.50 101 GLN A CA 1
ATOM 809 C C . GLN A 1 101 ? 0.934 9.126 -16.916 1.00 83.50 101 GLN A C 1
ATOM 811 O O . GLN A 1 101 ? 1.776 9.477 -17.735 1.00 83.50 101 GLN A O 1
ATOM 816 N N . ARG A 1 102 ? -0.370 9.234 -17.185 1.00 81.56 102 ARG A N 1
ATOM 817 C CA . ARG A 1 102 ? -0.832 9.835 -18.438 1.00 81.56 102 ARG A CA 1
ATOM 818 C C . ARG A 1 102 ? -0.436 11.308 -18.488 1.00 81.56 102 ARG A C 1
ATOM 820 O O . ARG A 1 102 ? -0.666 12.045 -17.534 1.00 81.56 102 ARG A O 1
ATOM 827 N N . GLY A 1 103 ? 0.101 11.729 -19.630 1.00 79.25 103 GLY A N 1
ATOM 828 C CA . GLY A 1 103 ? 0.475 13.121 -19.880 1.00 79.25 103 GLY A CA 1
ATOM 829 C C . GLY A 1 103 ? 1.858 13.520 -19.361 1.00 79.25 103 GLY A C 1
ATOM 830 O O . GLY A 1 103 ? 2.216 14.686 -19.494 1.00 79.25 103 GLY A O 1
ATOM 831 N N . THR A 1 104 ? 2.646 12.590 -18.810 1.00 72.06 104 THR A N 1
ATOM 832 C CA . THR A 1 104 ? 4.059 12.836 -18.487 1.00 72.06 104 THR A CA 1
ATOM 833 C C . THR A 1 104 ? 4.986 12.262 -19.562 1.00 72.06 104 THR A C 1
ATOM 835 O O . THR A 1 104 ? 4.655 11.242 -20.157 1.00 72.06 104 THR A O 1
ATOM 838 N N . PRO A 1 105 ? 6.142 12.886 -19.843 1.00 76.44 105 PRO A N 1
ATOM 839 C CA . PRO A 1 105 ? 7.170 12.282 -20.690 1.00 76.44 105 PRO A CA 1
ATOM 840 C C . PRO A 1 105 ? 7.802 11.036 -20.041 1.00 76.44 105 PRO A C 1
ATOM 842 O O . PRO A 1 105 ? 7.950 10.977 -18.820 1.00 76.44 105 PRO A O 1
ATOM 845 N N . GLY A 1 106 ? 8.248 10.079 -20.862 1.00 78.38 106 GLY A N 1
ATOM 846 C CA . GLY A 1 106 ? 8.995 8.887 -20.432 1.00 78.38 106 GLY A CA 1
ATOM 847 C C . GLY A 1 106 ? 8.193 7.582 -20.487 1.00 78.38 106 GLY A C 1
ATOM 848 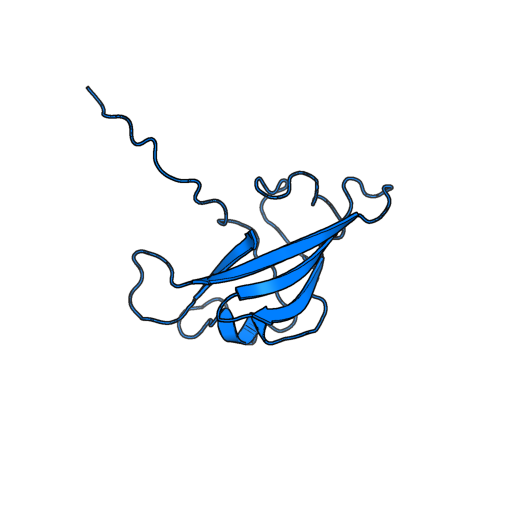O O . GLY A 1 106 ? 7.049 7.552 -20.924 1.00 78.38 106 GLY A O 1
ATOM 849 N N . THR A 1 107 ? 8.823 6.480 -20.071 1.00 81.00 107 THR A N 1
ATOM 850 C CA . THR A 1 107 ? 8.228 5.125 -20.074 1.00 81.00 107 THR A CA 1
ATOM 851 C C . THR A 1 107 ? 8.238 4.454 -18.700 1.00 81.00 107 THR A C 1
ATOM 853 O O . THR A 1 107 ? 7.780 3.322 -18.561 1.00 81.00 107 THR A O 1
ATOM 856 N N . ILE A 1 108 ? 8.760 5.135 -17.677 1.00 83.12 108 ILE A N 1
ATOM 857 C CA . ILE A 1 108 ? 8.889 4.589 -16.325 1.00 83.12 108 ILE A CA 1
ATOM 858 C C . ILE A 1 108 ? 7.506 4.503 -15.682 1.00 83.12 108 ILE A C 1
ATOM 860 O O . ILE A 1 108 ? 6.721 5.454 -15.743 1.00 83.12 108 ILE A O 1
ATOM 864 N N . ASN A 1 109 ? 7.216 3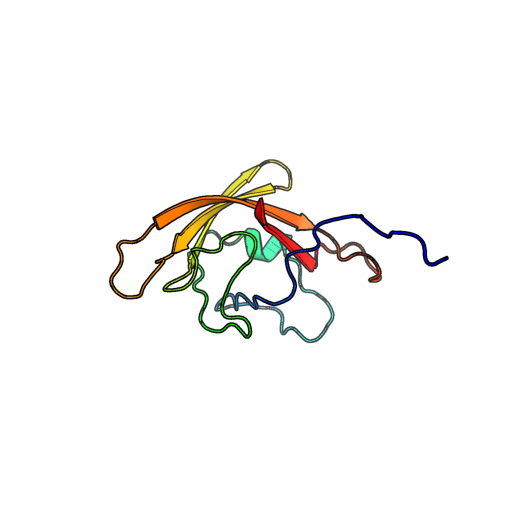.376 -15.034 1.00 85.19 109 ASN A N 1
ATOM 865 C CA . ASN A 1 109 ? 6.020 3.246 -14.215 1.00 85.19 109 ASN A CA 1
ATOM 866 C C . ASN A 1 109 ? 6.207 4.043 -12.925 1.00 85.19 109 ASN A C 1
ATOM 868 O O . ASN A 1 109 ? 6.785 3.554 -11.964 1.00 85.19 109 ASN A O 1
ATOM 872 N N . ASN A 1 110 ? 5.717 5.273 -12.901 1.00 83.12 110 ASN A N 1
ATOM 873 C CA . ASN A 1 110 ? 5.854 6.187 -11.770 1.00 83.12 110 ASN A CA 1
ATOM 874 C C . ASN A 1 110 ? 4.597 6.256 -10.885 1.00 83.12 110 ASN A C 1
ATOM 876 O O . ASN A 1 110 ? 4.586 6.989 -9.900 1.00 83.12 110 ASN A O 1
ATOM 880 N N . MET A 1 111 ? 3.539 5.509 -11.210 1.00 84.62 111 MET A N 1
ATOM 881 C CA . MET A 1 111 ? 2.304 5.448 -10.427 1.00 84.62 111 MET A CA 1
ATOM 882 C C . MET A 1 111 ? 1.871 4.009 -10.145 1.00 84.62 111 MET A C 1
ATOM 884 O O . MET A 1 111 ? 2.335 3.056 -10.771 1.00 84.62 111 MET A O 1
ATOM 888 N N . MET A 1 112 ? 0.959 3.851 -9.185 1.00 86.44 112 MET A N 1
ATOM 889 C CA . MET A 1 112 ? 0.371 2.572 -8.787 1.00 86.44 112 MET A CA 1
ATOM 890 C C . MET A 1 112 ? -1.149 2.691 -8.751 1.00 86.44 112 MET A C 1
ATOM 892 O O . MET A 1 112 ? -1.681 3.715 -8.334 1.00 86.44 112 MET A O 1
ATOM 896 N N . SER A 1 113 ? -1.848 1.633 -9.153 1.00 84.31 113 SER A N 1
ATOM 897 C CA . SER A 1 113 ? -3.296 1.495 -8.965 1.00 84.31 113 SER A CA 1
ATOM 898 C C . SER A 1 113 ? -3.600 0.256 -8.133 1.00 84.31 113 SER A C 1
ATOM 900 O O . SER A 1 113 ? -3.032 -0.802 -8.409 1.00 84.31 113 SER A O 1
ATOM 902 N N . ILE A 1 114 ? -4.499 0.378 -7.157 1.00 83.25 114 ILE A N 1
ATOM 903 C CA . ILE A 1 114 ? -4.971 -0.735 -6.326 1.00 83.25 114 ILE A CA 1
ATOM 904 C C . ILE A 1 114 ? -6.361 -1.152 -6.815 1.00 83.25 114 ILE A C 1
ATOM 906 O O . ILE A 1 114 ? -7.259 -0.314 -6.872 1.00 83.25 114 ILE A O 1
ATOM 910 N N . ASN A 1 115 ? -6.520 -2.437 -7.136 1.00 74.44 115 ASN A N 1
ATOM 911 C CA . ASN A 1 115 ? -7.776 -3.082 -7.525 1.00 74.44 115 ASN A CA 1
ATOM 912 C C . ASN A 1 115 ? -8.184 -4.144 -6.496 1.00 74.44 115 ASN A C 1
ATOM 914 O O . ASN A 1 115 ? -7.282 -4.856 -5.983 1.00 74.44 115 ASN A O 1
#

Foldseek 3Di:
DDDDPPDDDPPDDKQPQPFVPPVDDPPDDDQAPVVVLVDQDKGWRPDTPDQARPVCRQQRARWIKGFDDDDDQKTWIWTWGGSDPPGDIDTDIWIKGQADDPPDDDGGRNDIDID